Protein AF-A0A8B8V0E9-F1 (afdb_monomer_lite)

Secondary structure (DSSP, 8-state):
-B---TTSS----EEEEE-TT-SHHHHHHHHHHHHHHHHHHHHHHHS-GGGG-B-TTS-B------HHHHHHHHHHHHHHTT-TTT-EEEEE--GGGSEETTEE-TTTT-TT--GGGPBPHHHHHHHHHHHHHHS-EEEEE-S-TTTS-TTSGGG----------S--PPPPPPPPPP-

Structure (mmCIF, N/CA/C/O backbone):
data_AF-A0A8B8V0E9-F1
#
_entry.id   AF-A0A8B8V0E9-F1
#
loop_
_atom_site.group_PDB
_atom_site.id
_atom_site.type_symbol
_atom_site.label_atom_id
_atom_site.label_alt_id
_atom_site.label_comp_id
_atom_site.label_asym_id
_atom_site.label_entity_id
_atom_site.label_seq_id
_atom_site.pdbx_PDB_ins_code
_atom_site.Cartn_x
_atom_site.Cartn_y
_atom_site.Cartn_z
_atom_site.occupancy
_atom_site.B_iso_or_equiv
_atom_site.auth_seq_id
_atom_site.auth_comp_id
_atom_site.auth_asym_id
_atom_site.auth_atom_id
_atom_site.pdbx_PDB_model_num
ATOM 1 N N . MET A 1 1 ? -5.043 5.209 1.777 1.00 86.38 1 MET A N 1
ATOM 2 C CA . MET A 1 1 ? -4.542 4.817 0.447 1.00 86.38 1 MET A CA 1
ATOM 3 C C . MET A 1 1 ? -3.114 5.307 0.353 1.00 86.38 1 MET A C 1
ATOM 5 O O . MET A 1 1 ? -2.870 6.446 0.741 1.00 86.38 1 MET A O 1
ATOM 9 N N . VAL A 1 2 ? -2.203 4.440 -0.072 1.00 85.88 2 VAL A N 1
ATOM 10 C CA . VAL A 1 2 ? -0.791 4.763 -0.298 1.00 85.88 2 VAL A CA 1
ATOM 11 C C . VAL A 1 2 ? -0.540 4.646 -1.795 1.00 85.88 2 VAL A C 1
ATOM 13 O O . VAL A 1 2 ? -0.939 3.656 -2.408 1.00 85.88 2 VAL A O 1
ATOM 16 N N . VAL A 1 3 ? 0.073 5.671 -2.370 1.00 85.25 3 VAL A N 1
ATOM 17 C CA . VAL A 1 3 ? 0.431 5.745 -3.789 1.00 85.25 3 VAL A CA 1
ATOM 18 C C . VAL A 1 3 ? 1.928 6.007 -3.823 1.00 85.25 3 VAL A C 1
ATOM 20 O O . VAL A 1 3 ? 2.319 7.149 -3.605 1.00 85.25 3 VAL A O 1
ATOM 23 N N . PRO A 1 4 ? 2.780 4.981 -3.998 1.00 80.38 4 PRO A N 1
ATOM 24 C CA . PRO A 1 4 ? 4.224 5.166 -3.977 1.00 80.38 4 PRO A CA 1
ATOM 25 C C . PRO A 1 4 ? 4.652 6.277 -4.930 1.00 80.38 4 PRO A C 1
ATOM 27 O O . PRO A 1 4 ? 4.092 6.413 -6.022 1.00 80.38 4 PRO A O 1
ATOM 30 N N . ASN A 1 5 ? 5.651 7.056 -4.518 1.00 76.56 5 ASN A N 1
ATOM 31 C CA . ASN A 1 5 ? 6.146 8.173 -5.310 1.00 76.56 5 ASN A CA 1
ATOM 32 C C . ASN A 1 5 ? 6.412 7.752 -6.773 1.00 76.56 5 ASN A C 1
ATOM 34 O O . ASN A 1 5 ? 7.064 6.739 -7.055 1.00 76.56 5 ASN A O 1
ATOM 38 N N . ALA A 1 6 ? 5.908 8.545 -7.721 1.00 68.19 6 ALA A N 1
ATOM 39 C CA . ALA A 1 6 ? 6.118 8.317 -9.146 1.00 68.19 6 ALA A CA 1
ATOM 40 C C . ALA A 1 6 ? 7.611 8.342 -9.523 1.00 68.19 6 ALA A C 1
ATOM 42 O O . ALA A 1 6 ? 7.998 7.623 -10.440 1.00 68.19 6 ALA A O 1
ATOM 43 N N . GLY A 1 7 ? 8.436 9.100 -8.788 1.00 67.88 7 GLY A N 1
ATOM 44 C CA . GLY A 1 7 ? 9.896 9.128 -8.941 1.00 67.88 7 GLY A CA 1
ATOM 45 C C . GLY A 1 7 ? 10.662 8.025 -8.194 1.00 67.88 7 GLY A C 1
ATOM 46 O O . GLY A 1 7 ? 11.862 7.889 -8.415 1.00 67.88 7 GLY A O 1
ATOM 47 N N . GLY A 1 8 ? 9.998 7.250 -7.328 1.00 75.12 8 GLY A N 1
ATOM 48 C CA . GLY A 1 8 ? 10.604 6.133 -6.590 1.00 75.12 8 GLY A CA 1
ATOM 49 C C . GLY A 1 8 ? 10.748 4.865 -7.440 1.00 75.12 8 GLY A C 1
ATOM 50 O O . GLY A 1 8 ? 10.311 4.821 -8.586 1.00 75.12 8 GLY A O 1
ATOM 51 N N . SER A 1 9 ? 11.325 3.794 -6.892 1.00 79.75 9 SER A N 1
ATOM 52 C CA . SER A 1 9 ? 11.596 2.548 -7.641 1.00 79.75 9 SER A CA 1
ATOM 53 C C . SER A 1 9 ? 10.434 1.547 -7.671 1.00 79.75 9 SER A C 1
ATOM 55 O O . SER A 1 9 ? 10.392 0.671 -8.535 1.00 79.75 9 SER A O 1
ATOM 57 N N . LEU A 1 10 ? 9.466 1.655 -6.755 1.00 86.25 10 LEU A N 1
ATOM 58 C CA . LEU A 1 10 ? 8.368 0.694 -6.664 1.00 86.25 10 LEU A CA 1
ATOM 59 C C . LEU A 1 10 ? 7.419 0.806 -7.870 1.00 86.25 10 LEU A C 1
ATOM 61 O O . LEU A 1 10 ? 6.829 1.861 -8.121 1.00 86.25 10 LEU A O 1
ATOM 65 N N . ALA A 1 11 ? 7.252 -0.300 -8.603 1.00 86.38 11 ALA A N 1
ATOM 66 C CA . ALA A 1 11 ? 6.389 -0.366 -9.784 1.00 86.38 11 ALA A CA 1
ATOM 67 C C . ALA A 1 11 ? 4.889 -0.494 -9.473 1.00 86.38 11 ALA A C 1
ATOM 69 O O . ALA A 1 11 ? 4.066 -0.128 -10.309 1.00 86.38 11 ALA A O 1
ATOM 70 N N . ILE A 1 12 ? 4.517 -1.013 -8.296 1.00 88.94 12 ILE A N 1
ATOM 71 C CA . ILE A 1 12 ? 3.108 -1.097 -7.882 1.00 88.94 12 ILE A CA 1
ATOM 72 C C . ILE A 1 12 ? 2.550 0.320 -7.735 1.00 88.94 12 ILE A C 1
ATOM 74 O O . ILE A 1 12 ? 3.138 1.145 -7.039 1.00 88.94 12 ILE A O 1
ATOM 78 N N . GLN A 1 13 ? 1.410 0.585 -8.375 1.00 89.12 13 GLN A N 1
ATOM 79 C CA . GLN A 1 13 ? 0.843 1.926 -8.441 1.00 89.12 13 GLN A CA 1
ATOM 80 C C . GLN A 1 13 ? 0.115 2.313 -7.151 1.00 89.12 13 GLN A C 1
ATOM 82 O O . GLN A 1 13 ? 0.286 3.428 -6.668 1.00 89.12 13 GLN A O 1
ATOM 87 N N . GLU A 1 14 ? -0.708 1.423 -6.587 1.00 90.69 14 GLU A N 1
ATOM 88 C CA . GLU A 1 14 ? -1.591 1.793 -5.479 1.00 90.69 14 GLU A CA 1
ATOM 89 C C . GLU A 1 14 ? -1.803 0.673 -4.464 1.00 90.69 14 GLU A C 1
ATOM 91 O O . GLU A 1 14 ? -2.005 -0.497 -4.798 1.00 90.69 14 GLU A O 1
ATOM 96 N N . PHE A 1 15 ? -1.889 1.085 -3.201 1.00 93.25 15 PHE A N 1
ATOM 97 C CA . PHE A 1 15 ? -2.320 0.263 -2.081 1.00 93.25 15 PHE A CA 1
ATOM 98 C C . PHE A 1 15 ? -3.551 0.896 -1.427 1.00 93.25 15 PHE A C 1
ATOM 100 O O . PHE A 1 15 ? -3.536 2.031 -0.930 1.00 93.25 15 PHE A O 1
ATOM 107 N N . LYS A 1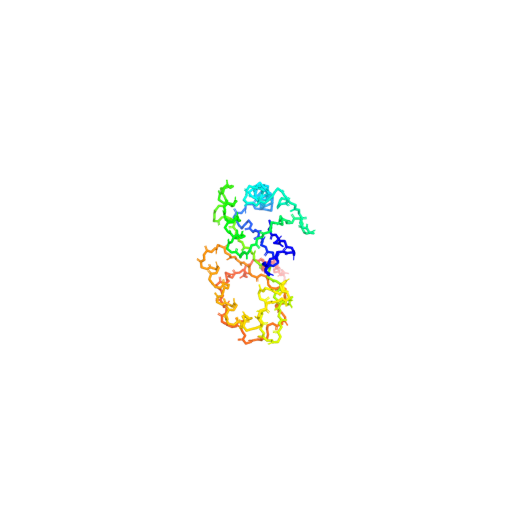 16 ? -4.655 0.153 -1.419 1.00 92.81 16 LYS A N 1
ATOM 108 C CA . LYS A 1 16 ? -5.970 0.605 -0.948 1.00 92.81 16 LYS A CA 1
ATOM 109 C C . LYS A 1 16 ? -6.371 -0.138 0.316 1.00 92.81 16 LYS A C 1
ATOM 111 O O . LYS A 1 16 ? -6.004 -1.290 0.512 1.00 92.81 16 LYS A O 1
ATOM 116 N N . ILE A 1 17 ? -7.167 0.516 1.154 1.00 94.12 17 ILE A N 1
ATOM 117 C CA . ILE A 1 17 ? -7.795 -0.109 2.322 1.00 94.12 17 ILE A CA 1
ATOM 118 C C . ILE A 1 17 ? -9.279 -0.334 2.044 1.00 94.12 17 ILE A C 1
ATOM 120 O O . ILE A 1 17 ? -9.926 0.477 1.384 1.00 94.12 17 ILE A O 1
ATOM 124 N N . ALA A 1 18 ? -9.815 -1.430 2.563 1.00 93.56 18 ALA A N 1
ATOM 125 C CA . ALA A 1 18 ? -11.208 -1.825 2.423 1.00 93.56 18 ALA A CA 1
ATOM 126 C C . ALA A 1 18 ? -11.787 -2.169 3.808 1.00 93.56 18 ALA A C 1
ATOM 128 O O . ALA A 1 18 ? -11.502 -3.248 4.338 1.00 93.56 18 ALA A O 1
ATOM 129 N N . PRO A 1 19 ? -12.582 -1.271 4.420 1.00 94.56 19 PRO A N 1
ATOM 130 C CA . PRO A 1 19 ? -13.213 -1.491 5.728 1.00 94.56 19 PRO A CA 1
ATOM 131 C C . PRO A 1 19 ? -14.386 -2.488 5.686 1.00 94.56 19 PRO A C 1
ATOM 133 O O . PRO A 1 19 ? -15.549 -2.127 5.840 1.00 94.56 19 PRO A O 1
ATOM 136 N N . VAL A 1 20 ? -14.089 -3.769 5.466 1.00 93.75 20 VAL A N 1
ATOM 137 C CA . VAL A 1 20 ? -15.096 -4.836 5.294 1.00 93.75 20 VAL A CA 1
ATOM 138 C C . VAL A 1 20 ? -15.885 -5.174 6.565 1.00 93.75 20 VAL A C 1
ATOM 140 O O . VAL A 1 20 ? -16.972 -5.731 6.477 1.00 93.75 20 VAL A O 1
ATOM 143 N N . GLY A 1 21 ? -15.353 -4.852 7.746 1.00 93.50 21 GLY A N 1
ATOM 144 C CA . GLY A 1 21 ? -15.978 -5.097 9.051 1.00 93.50 21 GLY A CA 1
ATOM 145 C C . GLY A 1 21 ? -16.745 -3.896 9.614 1.00 93.50 21 GLY A C 1
ATOM 146 O O . GLY A 1 21 ? -16.954 -3.817 10.830 1.00 93.50 21 GLY A O 1
ATOM 147 N N . ALA A 1 22 ? -17.085 -2.915 8.778 1.00 95.56 22 ALA A N 1
ATOM 148 C CA . ALA A 1 22 ? -17.859 -1.745 9.171 1.00 95.56 22 ALA A CA 1
ATOM 149 C C . ALA A 1 22 ? -19.372 -2.016 9.172 1.00 95.56 22 ALA A C 1
ATOM 151 O O . ALA A 1 22 ? -19.888 -2.750 8.332 1.00 95.56 22 ALA A O 1
ATOM 152 N N . GLN A 1 23 ? -20.102 -1.357 10.075 1.00 94.81 23 GLN A N 1
ATOM 153 C CA . GLN A 1 23 ? -21.565 -1.337 10.042 1.00 94.81 23 GLN A CA 1
ATOM 154 C C . GLN A 1 23 ? -22.038 -0.186 9.152 1.00 94.81 23 GLN A C 1
ATOM 156 O O . GLN A 1 23 ? -22.120 0.968 9.574 1.00 94.81 23 GLN A O 1
ATOM 161 N N . GLY A 1 24 ? -22.315 -0.511 7.891 1.00 94.19 24 GLY A N 1
ATOM 162 C CA . GLY A 1 24 ? -22.781 0.449 6.897 1.00 94.19 24 GLY A CA 1
ATOM 163 C C . GLY A 1 24 ? -21.693 1.388 6.371 1.00 94.19 24 GLY A C 1
ATOM 164 O O . GLY A 1 24 ? -20.545 1.403 6.821 1.00 94.19 24 GLY A O 1
ATOM 165 N N . PHE A 1 25 ? -22.077 2.192 5.380 1.00 95.44 25 PHE A N 1
ATOM 166 C CA . PHE A 1 25 ? -21.155 3.055 4.643 1.00 95.44 25 PHE A CA 1
ATOM 167 C C . PHE A 1 25 ? -20.506 4.131 5.523 1.00 95.44 25 PHE A C 1
ATOM 169 O O . PHE A 1 25 ? -19.301 4.346 5.439 1.00 95.44 25 PHE A O 1
ATOM 176 N N . ALA A 1 26 ? -21.273 4.761 6.417 1.00 97.81 26 ALA A N 1
ATOM 177 C CA . ALA A 1 26 ? -20.743 5.780 7.325 1.00 97.81 26 ALA A CA 1
ATOM 178 C C . ALA A 1 26 ? -19.646 5.220 8.249 1.00 97.81 26 ALA A C 1
ATOM 180 O O . ALA A 1 26 ? -18.611 5.857 8.439 1.00 97.81 26 ALA A O 1
ATOM 181 N N . GLY A 1 27 ? -19.833 3.999 8.766 1.00 97.88 27 GLY A N 1
ATOM 182 C CA . GLY A 1 27 ? -18.811 3.308 9.551 1.00 97.88 27 GLY A CA 1
ATOM 183 C C . GLY A 1 27 ? -17.554 3.018 8.730 1.00 97.88 27 GLY A C 1
ATOM 184 O O . GLY A 1 27 ? -16.445 3.230 9.214 1.00 97.88 27 GLY A O 1
ATOM 185 N N . ALA A 1 28 ? -17.719 2.596 7.473 1.00 96.62 28 ALA A N 1
ATOM 186 C CA . ALA A 1 28 ? -16.594 2.326 6.583 1.00 96.62 28 ALA A CA 1
ATOM 187 C C . ALA A 1 28 ? -15.799 3.604 6.284 1.00 96.62 28 ALA A C 1
ATOM 189 O O . ALA A 1 28 ? -14.573 3.597 6.370 1.00 96.62 28 ALA A O 1
ATOM 190 N N . MET A 1 29 ? -16.492 4.711 6.009 1.00 97.00 29 MET A N 1
ATOM 191 C CA . MET A 1 29 ? -15.868 6.015 5.779 1.00 97.00 29 MET A CA 1
ATOM 192 C C . MET A 1 29 ? -15.092 6.498 7.002 1.00 97.00 29 MET A C 1
ATOM 194 O O . MET A 1 29 ? -13.948 6.918 6.856 1.00 97.00 29 MET A O 1
ATOM 198 N N . ARG A 1 30 ? -15.668 6.369 8.204 1.00 97.94 30 ARG A N 1
ATOM 199 C CA . ARG A 1 30 ? -14.995 6.727 9.459 1.00 97.94 30 ARG A CA 1
ATOM 200 C C . ARG A 1 30 ? -13.713 5.920 9.672 1.00 97.94 30 ARG A C 1
ATOM 202 O O . ARG A 1 30 ? -12.656 6.504 9.900 1.00 97.94 30 ARG A O 1
ATOM 209 N N . MET A 1 31 ? -13.794 4.593 9.549 1.00 98.00 31 MET A N 1
ATOM 210 C CA . MET A 1 31 ? -12.620 3.719 9.664 1.00 98.00 31 MET A CA 1
ATOM 211 C C . MET A 1 31 ? -11.547 4.108 8.641 1.00 98.00 31 MET A C 1
ATOM 213 O O . MET A 1 31 ? -10.373 4.230 8.981 1.00 98.00 31 MET A O 1
ATOM 217 N N . GLY A 1 32 ? -11.957 4.352 7.393 1.00 96.50 32 GLY A N 1
ATOM 218 C CA . GLY A 1 32 ? -11.062 4.784 6.324 1.00 96.50 32 GLY A CA 1
ATOM 219 C C . GLY A 1 32 ? -10.368 6.115 6.621 1.00 96.50 32 GLY A C 1
ATOM 220 O O . GLY A 1 32 ? -9.157 6.216 6.430 1.00 96.50 32 GLY A O 1
ATOM 221 N N . SER A 1 33 ? -11.103 7.116 7.120 1.00 97.38 33 SER A N 1
ATOM 222 C CA . SER A 1 33 ? -10.545 8.432 7.449 1.00 97.38 33 SER A CA 1
ATOM 223 C C . SER A 1 33 ? -9.570 8.383 8.621 1.00 97.38 33 SER A C 1
ATOM 225 O O . SER A 1 33 ? -8.508 8.993 8.549 1.00 97.38 33 SER A O 1
ATOM 227 N N . GLU A 1 34 ? -9.892 7.635 9.677 1.00 97.88 34 GLU A N 1
ATOM 228 C CA . GLU A 1 34 ? -9.022 7.518 10.852 1.00 97.88 34 GLU A CA 1
ATOM 229 C C . GLU A 1 34 ? -7.690 6.850 10.479 1.00 97.88 34 GLU A C 1
ATOM 231 O O . GLU A 1 34 ? -6.625 7.394 10.777 1.00 97.88 34 GLU A O 1
ATOM 236 N N . ILE A 1 35 ? -7.740 5.754 9.711 1.00 97.56 35 ILE A N 1
ATOM 237 C CA . ILE A 1 35 ? -6.537 5.084 9.193 1.00 97.56 35 ILE A CA 1
ATOM 238 C C . ILE A 1 35 ? -5.741 6.018 8.281 1.00 97.56 35 ILE A C 1
ATOM 240 O O . ILE A 1 35 ? -4.518 6.062 8.362 1.00 97.56 35 ILE A O 1
ATOM 244 N N . TYR A 1 36 ? -6.408 6.770 7.403 1.00 96.25 36 TYR A N 1
ATOM 245 C CA . TYR A 1 36 ? -5.735 7.703 6.500 1.00 96.25 36 TYR A CA 1
ATOM 246 C C . TYR A 1 36 ? -4.984 8.809 7.254 1.00 96.25 36 TYR A C 1
ATOM 248 O O . TYR A 1 36 ? -3.833 9.101 6.930 1.00 96.25 36 TYR A O 1
ATOM 256 N N . HIS A 1 37 ? -5.598 9.407 8.277 1.00 95.38 37 HIS A N 1
ATOM 257 C CA . HIS A 1 37 ? -4.930 10.418 9.094 1.00 95.38 37 HIS A CA 1
ATOM 258 C C . HIS A 1 37 ? -3.734 9.842 9.851 1.00 95.38 37 HIS A C 1
ATOM 260 O O . HIS A 1 37 ? -2.684 10.482 9.883 1.00 95.38 37 HIS A O 1
ATOM 266 N N . TYR A 1 38 ? -3.863 8.625 10.383 1.00 95.44 38 TYR A N 1
ATOM 267 C CA . TYR A 1 38 ? -2.755 7.946 11.045 1.00 95.44 38 TYR A CA 1
ATOM 268 C C . TYR A 1 38 ? -1.612 7.632 10.072 1.00 95.44 38 TYR A C 1
ATOM 270 O O . TYR A 1 38 ? -0.459 7.946 10.353 1.00 95.44 38 TYR A O 1
ATOM 278 N N . LEU A 1 39 ? -1.926 7.109 8.882 1.00 94.50 39 LEU A N 1
ATOM 279 C CA . LEU A 1 39 ? -0.943 6.871 7.820 1.00 94.50 39 LEU A CA 1
ATOM 280 C C . LEU A 1 39 ? -0.165 8.134 7.460 1.00 94.50 39 LEU A C 1
ATOM 282 O O . LEU A 1 39 ? 1.034 8.066 7.216 1.00 94.50 39 LEU A O 1
ATOM 286 N N . LYS A 1 40 ? -0.829 9.294 7.429 1.00 92.19 40 LYS A N 1
ATOM 287 C CA . LYS A 1 40 ? -0.179 10.564 7.089 1.00 92.19 40 LYS A CA 1
ATOM 288 C C . LYS A 1 40 ? 0.849 10.984 8.139 1.00 92.19 40 LYS A C 1
ATOM 290 O O . LYS A 1 40 ? 1.844 11.609 7.784 1.00 92.19 40 LYS A O 1
ATOM 295 N N . VAL A 1 41 ? 0.595 10.676 9.411 1.00 92.38 41 VAL A N 1
ATOM 296 C CA . VAL A 1 41 ? 1.553 10.893 10.505 1.00 92.38 41 VAL A CA 1
ATOM 297 C C . VAL A 1 41 ? 2.701 9.897 10.379 1.00 92.38 41 VAL A C 1
ATOM 299 O O . VAL A 1 41 ? 3.847 10.316 10.262 1.00 92.38 41 VAL A O 1
ATOM 302 N N . LEU A 1 42 ? 2.382 8.607 10.267 1.00 91.62 42 LEU A N 1
ATOM 303 C CA . LEU A 1 42 ? 3.362 7.525 10.173 1.00 91.62 42 LEU A CA 1
ATOM 304 C C . LEU A 1 42 ? 4.329 7.710 8.991 1.00 91.62 42 LEU A C 1
ATOM 306 O O . LEU A 1 42 ? 5.536 7.554 9.145 1.00 91.62 42 LEU A O 1
ATOM 310 N N . ALA A 1 43 ? 3.821 8.116 7.823 1.00 90.88 43 ALA A N 1
ATOM 311 C CA . ALA A 1 43 ? 4.643 8.390 6.647 1.00 90.88 43 ALA A CA 1
ATOM 312 C C . ALA A 1 43 ? 5.663 9.512 6.899 1.00 90.88 43 ALA A C 1
ATOM 314 O O . ALA A 1 43 ? 6.802 9.407 6.463 1.00 90.88 43 ALA A O 1
ATOM 315 N N . LYS A 1 44 ? 5.283 10.567 7.630 1.00 89.75 44 LYS A N 1
ATOM 316 C CA . LYS A 1 44 ? 6.195 11.669 7.980 1.00 89.75 44 LYS A CA 1
ATOM 317 C C . LYS A 1 44 ? 7.227 11.290 9.041 1.00 89.75 44 LYS A C 1
ATOM 319 O O . LYS A 1 44 ? 8.253 11.949 9.124 1.00 89.75 44 LYS A O 1
ATOM 324 N N . GLU A 1 45 ? 6.925 10.300 9.877 1.00 89.75 45 GLU A N 1
ATOM 325 C CA . GLU A 1 45 ? 7.834 9.809 10.918 1.00 89.75 45 GLU A CA 1
ATOM 326 C C . GLU A 1 45 ? 8.856 8.812 10.363 1.00 89.75 45 GLU A C 1
ATOM 328 O O . GLU A 1 45 ? 10.017 8.837 10.759 1.00 89.75 45 GLU A O 1
ATOM 333 N N . GLN A 1 46 ? 8.421 7.927 9.462 1.00 86.62 46 GLN A N 1
ATOM 334 C CA . GLN A 1 46 ? 9.255 6.862 8.897 1.00 86.62 46 GLN A CA 1
ATOM 335 C C . GLN A 1 46 ? 10.083 7.313 7.687 1.00 86.62 46 GLN A C 1
ATOM 337 O O . GLN A 1 46 ? 11.118 6.718 7.399 1.00 86.62 46 GLN A O 1
ATOM 342 N N . TYR A 1 47 ? 9.626 8.348 6.983 1.00 85.81 47 TYR A N 1
ATOM 343 C CA . TYR A 1 47 ? 10.274 8.903 5.796 1.00 85.81 47 TYR A CA 1
ATOM 344 C C . TYR A 1 47 ? 10.544 10.399 6.024 1.00 85.81 47 TYR A C 1
ATOM 346 O O . TYR A 1 47 ? 10.637 10.875 7.152 1.00 85.81 47 TYR A O 1
ATOM 354 N N . GLU A 1 48 ? 10.704 11.171 4.956 1.00 82.88 48 GLU A N 1
ATOM 355 C CA . GLU A 1 48 ? 10.870 12.622 5.035 1.00 82.88 48 GLU A CA 1
ATOM 356 C C . GLU A 1 48 ? 9.540 13.365 5.260 1.00 82.88 48 GLU A C 1
ATOM 358 O O . GLU A 1 48 ? 8.454 12.857 4.987 1.00 82.88 48 GLU A O 1
ATOM 363 N N . ALA A 1 49 ? 9.594 14.620 5.719 1.00 76.81 49 ALA A N 1
ATOM 364 C CA . ALA A 1 49 ? 8.390 15.412 6.000 1.00 76.81 49 ALA A CA 1
ATOM 365 C C . ALA A 1 49 ? 7.467 15.594 4.770 1.00 76.81 49 ALA A C 1
ATOM 367 O O . ALA A 1 49 ? 6.242 15.692 4.917 1.00 76.81 49 ALA A O 1
ATOM 368 N N . SER A 1 50 ? 8.048 15.610 3.566 1.00 78.44 50 SER A N 1
ATOM 369 C CA . SER A 1 50 ? 7.363 15.618 2.263 1.00 78.44 50 SER A CA 1
ATOM 370 C C . SER A 1 50 ? 6.588 14.334 1.977 1.00 78.44 50 SER A C 1
ATOM 372 O O . SER A 1 50 ? 5.660 14.373 1.173 1.00 78.44 50 SER A O 1
ATOM 374 N N . ALA A 1 51 ? 6.867 13.225 2.664 1.00 81.69 51 ALA A N 1
ATOM 375 C CA . ALA A 1 51 ? 6.149 11.963 2.487 1.00 81.69 51 ALA A CA 1
ATOM 376 C C . ALA A 1 51 ? 4.660 12.061 2.855 1.00 81.69 51 ALA A C 1
ATOM 378 O O . ALA A 1 51 ? 3.861 11.242 2.417 1.00 81.69 51 ALA A O 1
ATOM 379 N N . GLY A 1 52 ? 4.259 13.082 3.623 1.00 77.38 52 GLY A N 1
ATOM 380 C CA . GLY A 1 52 ? 2.852 13.390 3.888 1.00 77.38 52 GLY A CA 1
ATOM 381 C C . GLY A 1 52 ? 2.133 14.145 2.761 1.00 77.38 52 GLY A C 1
ATOM 382 O O . GLY A 1 52 ? 0.968 14.513 2.946 1.00 77.38 52 GLY A O 1
ATOM 383 N N . ASN A 1 53 ? 2.802 14.435 1.644 1.00 84.69 53 ASN A N 1
ATOM 384 C CA . ASN A 1 53 ? 2.174 15.014 0.460 1.00 84.69 53 ASN A CA 1
ATOM 385 C C . ASN A 1 53 ? 1.219 14.004 -0.188 1.00 84.69 53 ASN A C 1
ATOM 387 O O . ASN A 1 53 ? 1.318 12.793 0.023 1.00 84.69 53 ASN A O 1
ATOM 391 N N . VAL A 1 54 ? 0.259 14.527 -0.947 1.00 86.56 54 VAL A N 1
ATOM 392 C CA . VAL A 1 54 ? -0.783 13.721 -1.585 1.00 86.56 54 VAL A CA 1
ATOM 393 C C . VAL A 1 54 ? -0.568 13.672 -3.092 1.00 86.56 54 VAL A C 1
ATOM 395 O O . VAL A 1 54 ? -0.223 14.689 -3.692 1.00 86.56 54 VAL A O 1
ATOM 398 N N . GLY A 1 55 ? -0.763 12.496 -3.685 1.00 81.12 55 GLY A N 1
ATOM 399 C CA . GLY A 1 55 ? -0.834 12.328 -5.137 1.00 81.12 55 GLY A CA 1
ATOM 400 C C . GLY A 1 55 ? -2.202 12.724 -5.701 1.00 81.12 55 GLY A C 1
ATOM 401 O O . GLY A 1 55 ? -3.091 13.155 -4.963 1.00 81.12 55 GLY A O 1
ATOM 402 N N . ASP A 1 56 ? -2.389 12.510 -7.002 1.00 79.06 56 ASP A N 1
ATOM 403 C CA . ASP A 1 56 ? -3.570 12.967 -7.753 1.00 79.06 56 ASP A CA 1
ATOM 404 C C . ASP A 1 56 ? -4.903 12.412 -7.215 1.00 79.06 56 ASP A C 1
ATOM 406 O O . ASP A 1 56 ? -5.913 13.114 -7.201 1.00 79.06 56 ASP A O 1
ATOM 410 N N . GLU A 1 57 ? -4.908 11.176 -6.702 1.00 82.69 57 GLU A N 1
ATOM 411 C CA . GLU A 1 57 ? -6.091 10.543 -6.091 1.00 82.69 57 GLU A CA 1
ATOM 412 C C . GLU A 1 57 ? -6.204 10.785 -4.570 1.00 82.69 57 GLU A C 1
ATOM 414 O O . GLU A 1 57 ? -6.988 10.137 -3.875 1.00 82.69 57 GLU A O 1
ATOM 419 N N . GLY A 1 58 ? -5.401 11.693 -4.008 1.00 85.75 58 GLY A N 1
ATOM 420 C CA . GLY A 1 58 ? -5.416 12.012 -2.578 1.00 85.75 58 GLY A CA 1
ATOM 421 C C . GLY A 1 58 ? -4.758 10.955 -1.682 1.00 85.75 58 GLY A C 1
ATOM 422 O O . GLY A 1 58 ? -4.874 11.032 -0.461 1.00 85.75 58 GLY A O 1
ATOM 423 N N . GLY A 1 59 ? -4.080 9.958 -2.257 1.00 88.31 59 GLY A N 1
ATOM 424 C CA . GLY A 1 59 ? -3.264 8.996 -1.513 1.00 88.31 59 GLY A CA 1
ATOM 425 C C . GLY A 1 59 ? -1.952 9.611 -1.024 1.00 88.31 59 GLY A C 1
ATOM 426 O O . GLY A 1 59 ? -1.415 10.511 -1.663 1.00 88.31 59 GLY A O 1
ATOM 427 N N . ILE A 1 60 ? -1.432 9.120 0.103 1.00 91.19 60 ILE A N 1
ATOM 428 C CA . ILE A 1 60 ? -0.142 9.568 0.653 1.00 91.19 60 ILE A CA 1
ATOM 429 C C . ILE A 1 60 ? 0.978 8.973 -0.205 1.00 91.19 60 ILE A C 1
ATOM 431 O O . ILE A 1 60 ? 0.897 7.788 -0.547 1.00 91.19 60 ILE A O 1
ATOM 435 N N . ALA A 1 61 ? 1.989 9.780 -0.542 1.00 88.44 61 ALA A N 1
ATOM 436 C CA . ALA A 1 61 ? 3.020 9.423 -1.519 1.00 88.44 61 ALA A CA 1
ATOM 437 C C . ALA A 1 61 ? 4.453 9.398 -0.953 1.00 88.44 61 ALA A C 1
ATOM 439 O O . ALA A 1 61 ? 5.294 10.204 -1.355 1.00 88.44 61 ALA A O 1
ATOM 440 N N . PRO A 1 62 ? 4.754 8.475 -0.022 1.00 86.88 62 PRO A N 1
ATOM 441 C CA . PRO A 1 62 ? 6.111 8.270 0.470 1.00 86.88 62 PRO A CA 1
ATOM 442 C C . PRO A 1 62 ? 7.018 7.672 -0.620 1.00 86.88 62 PRO A C 1
ATOM 444 O O . PRO A 1 62 ? 6.555 6.966 -1.527 1.00 86.88 62 PRO A O 1
ATOM 447 N N . ASP A 1 63 ? 8.323 7.919 -0.505 1.00 85.75 63 ASP A N 1
ATOM 448 C CA . ASP A 1 63 ? 9.333 7.254 -1.330 1.00 85.75 63 ASP A CA 1
ATOM 449 C C . ASP A 1 63 ? 9.608 5.845 -0.789 1.00 85.75 63 ASP A C 1
ATOM 451 O O . ASP A 1 63 ? 10.478 5.620 0.051 1.00 85.75 63 ASP A O 1
ATOM 455 N N . ILE A 1 64 ? 8.766 4.902 -1.209 1.00 85.56 64 ILE A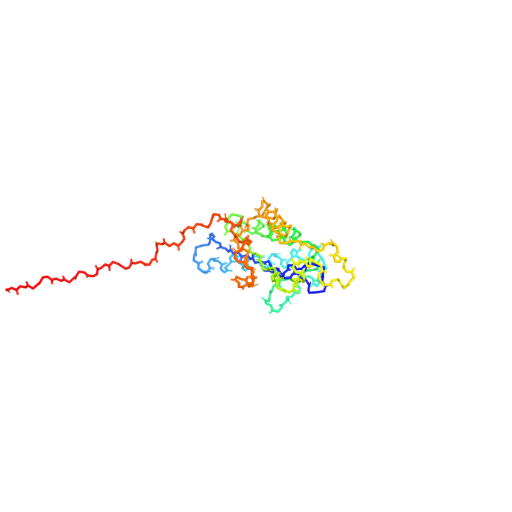 N 1
ATOM 456 C CA . ILE A 1 64 ? 8.821 3.507 -0.779 1.00 85.56 64 ILE A CA 1
ATOM 457 C C . ILE A 1 64 ? 9.583 2.665 -1.806 1.00 85.56 64 ILE A C 1
ATOM 459 O O . ILE A 1 64 ? 9.279 2.700 -3.000 1.00 85.56 64 ILE A O 1
ATOM 463 N N . GLY A 1 65 ? 10.519 1.844 -1.317 1.00 82.94 65 GLY A N 1
ATOM 464 C CA . GLY A 1 65 ? 11.331 0.947 -2.140 1.00 82.94 65 GLY A CA 1
ATOM 465 C C . GLY A 1 65 ? 10.723 -0.438 -2.388 1.00 82.94 65 GLY A C 1
ATOM 466 O O . GLY A 1 65 ? 11.098 -1.090 -3.363 1.00 82.94 65 GLY A O 1
ATOM 467 N N . SER A 1 66 ? 9.794 -0.911 -1.548 1.00 89.38 66 SER A N 1
ATOM 468 C CA . SER A 1 66 ? 9.220 -2.257 -1.673 1.00 89.38 66 SER A CA 1
ATOM 469 C C . SER A 1 66 ? 7.727 -2.342 -1.335 1.00 89.38 66 SER A C 1
ATOM 471 O O . SER A 1 66 ? 7.162 -1.498 -0.646 1.00 89.38 66 SER A O 1
ATOM 473 N N . ALA A 1 67 ? 7.056 -3.388 -1.830 1.00 91.56 67 ALA A N 1
ATOM 474 C CA . ALA A 1 67 ? 5.655 -3.625 -1.485 1.00 91.56 67 ALA A CA 1
ATOM 475 C C . ALA A 1 67 ? 5.473 -3.963 -0.000 1.00 91.56 67 ALA A C 1
ATOM 477 O O . ALA A 1 67 ? 4.475 -3.546 0.582 1.00 91.56 67 ALA A O 1
ATOM 478 N N . ASP A 1 68 ? 6.416 -4.701 0.596 1.00 93.00 68 ASP A N 1
ATOM 479 C CA . ASP A 1 68 ? 6.393 -5.043 2.018 1.00 93.00 68 ASP A CA 1
ATOM 480 C C . ASP A 1 68 ? 6.405 -3.763 2.875 1.00 93.00 68 ASP A C 1
ATOM 482 O O . ASP A 1 68 ? 5.536 -3.625 3.725 1.00 93.00 68 ASP A O 1
ATOM 486 N N . ASP A 1 69 ? 7.238 -2.760 2.563 1.00 91.94 69 ASP A N 1
ATOM 487 C CA . ASP A 1 69 ? 7.254 -1.474 3.290 1.00 91.94 69 ASP A CA 1
ATOM 488 C C . ASP A 1 69 ? 5.880 -0.771 3.279 1.00 91.94 69 ASP A C 1
ATOM 490 O O . ASP A 1 69 ? 5.384 -0.303 4.307 1.00 91.94 69 ASP A O 1
ATOM 494 N N . ALA A 1 70 ? 5.225 -0.714 2.112 1.00 92.50 70 ALA A N 1
ATOM 495 C CA . ALA A 1 70 ? 3.898 -0.111 1.985 1.00 92.50 70 ALA A CA 1
ATOM 496 C C . ALA A 1 70 ? 2.836 -0.904 2.758 1.00 92.50 70 ALA A C 1
ATOM 498 O O . ALA A 1 70 ? 1.959 -0.325 3.405 1.00 92.50 70 ALA A O 1
ATOM 499 N N . LEU A 1 71 ? 2.899 -2.234 2.688 1.00 94.56 71 LEU A N 1
ATOM 500 C CA . LEU A 1 71 ? 1.952 -3.123 3.351 1.00 94.56 71 LEU A CA 1
ATOM 501 C C . LEU A 1 71 ? 2.144 -3.130 4.872 1.00 94.56 71 LEU A C 1
ATOM 503 O O . LEU A 1 71 ? 1.144 -3.108 5.589 1.00 94.56 71 LEU A O 1
ATOM 507 N N . ASP A 1 72 ? 3.382 -3.075 5.358 1.00 94.44 72 ASP A N 1
ATOM 508 C CA . ASP A 1 72 ? 3.737 -2.970 6.776 1.00 94.44 72 ASP A CA 1
ATOM 509 C C . ASP A 1 72 ? 3.278 -1.634 7.361 1.00 94.44 72 ASP A C 1
ATOM 511 O O . ASP A 1 72 ? 2.661 -1.601 8.430 1.00 94.44 72 ASP A O 1
ATOM 515 N N . MET A 1 73 ? 3.485 -0.529 6.637 1.00 94.06 73 MET A N 1
ATOM 516 C CA . MET A 1 73 ? 2.977 0.787 7.028 1.00 94.06 73 MET A CA 1
ATOM 517 C C . MET A 1 73 ? 1.444 0.778 7.150 1.00 94.06 73 MET A C 1
ATOM 519 O O . MET A 1 73 ? 0.883 1.257 8.140 1.00 94.06 73 MET A O 1
ATOM 523 N N . ILE A 1 74 ? 0.746 0.194 6.169 1.00 95.31 74 ILE A N 1
ATOM 524 C CA . ILE A 1 74 ? -0.719 0.073 6.192 1.00 95.31 74 ILE A CA 1
ATOM 525 C C . ILE A 1 74 ? -1.189 -0.830 7.331 1.00 95.31 74 ILE A C 1
ATOM 527 O O . ILE A 1 74 ? -2.133 -0.466 8.035 1.00 95.31 74 ILE A O 1
ATOM 531 N N . ALA A 1 75 ? -0.545 -1.975 7.543 1.00 95.00 75 ALA A N 1
ATOM 532 C CA . ALA A 1 75 ? -0.867 -2.884 8.637 1.00 95.00 75 ALA A CA 1
ATOM 533 C C . ALA A 1 75 ? -0.671 -2.208 10.002 1.00 95.00 75 ALA A C 1
ATOM 535 O O . ALA A 1 75 ? -1.547 -2.304 10.863 1.00 95.00 75 ALA A O 1
ATOM 536 N N . THR A 1 76 ? 0.417 -1.451 10.164 1.00 95.12 76 THR A N 1
ATOM 537 C CA . THR A 1 76 ? 0.709 -0.667 11.372 1.00 95.12 76 THR A CA 1
ATOM 538 C C . THR A 1 76 ? -0.393 0.350 11.646 1.00 95.12 76 THR A C 1
ATOM 540 O O . THR A 1 76 ? -0.915 0.401 12.757 1.00 95.12 76 THR A O 1
ATOM 543 N N . ALA A 1 77 ? -0.821 1.108 10.633 1.00 95.81 77 ALA A N 1
ATOM 544 C CA . ALA A 1 77 ? -1.901 2.079 10.793 1.00 95.81 77 ALA A CA 1
ATOM 545 C C . ALA A 1 77 ? -3.259 1.423 11.104 1.00 95.81 77 ALA A C 1
ATOM 547 O O . ALA A 1 77 ? -4.005 1.915 11.948 1.00 95.81 77 ALA A O 1
ATOM 548 N N . ILE A 1 78 ? -3.582 0.293 10.463 1.00 96.12 78 ILE A N 1
ATOM 549 C CA . ILE A 1 78 ? -4.802 -0.476 10.763 1.00 96.12 78 ILE A CA 1
ATOM 550 C C . ILE A 1 78 ? -4.801 -0.947 12.222 1.00 96.12 78 ILE A C 1
ATOM 552 O O . ILE A 1 78 ? -5.829 -0.837 12.898 1.00 96.12 78 ILE A O 1
ATOM 556 N N . ASN A 1 79 ? -3.665 -1.464 12.698 1.00 95.81 79 ASN A N 1
ATOM 557 C CA . ASN A 1 79 ? -3.505 -1.938 14.069 1.00 95.81 79 ASN A CA 1
ATOM 558 C C . ASN A 1 79 ? -3.624 -0.780 15.071 1.00 95.81 79 ASN A C 1
ATOM 560 O O . ASN A 1 79 ? -4.433 -0.843 15.993 1.00 95.81 79 ASN A O 1
ATOM 564 N N . ALA A 1 80 ? -2.923 0.330 14.830 1.00 95.94 80 ALA A N 1
ATOM 565 C CA . ALA A 1 80 ? -2.972 1.510 15.690 1.00 95.94 80 ALA A CA 1
ATOM 566 C C . ALA A 1 80 ? -4.385 2.103 15.840 1.00 95.94 80 ALA A C 1
ATOM 568 O O . ALA A 1 80 ? -4.733 2.614 16.903 1.00 95.94 80 ALA A O 1
ATOM 569 N N . CYS A 1 81 ? -5.226 2.004 14.805 1.00 96.75 81 CYS A N 1
ATOM 570 C CA . CYS A 1 81 ? -6.627 2.425 14.868 1.00 96.75 81 CYS A CA 1
ATOM 571 C C . CYS A 1 81 ? -7.578 1.372 15.478 1.00 96.75 81 CYS A C 1
ATOM 573 O O . CYS A 1 81 ? -8.780 1.617 15.559 1.00 96.75 81 CYS A O 1
ATOM 575 N N . GLY A 1 82 ? -7.087 0.197 15.886 1.00 97.06 82 GLY A N 1
ATOM 576 C CA . GLY A 1 82 ? -7.907 -0.868 16.474 1.00 97.06 82 GLY A CA 1
ATOM 577 C C . GLY A 1 82 ? -8.836 -1.564 15.471 1.00 97.06 82 GLY A C 1
ATOM 578 O O . GLY A 1 82 ? -9.903 -2.062 15.842 1.00 97.06 82 GLY A O 1
ATOM 579 N N . TYR A 1 83 ? -8.465 -1.587 14.187 1.00 97.00 83 TYR A N 1
ATOM 580 C CA . TYR A 1 83 ? -9.292 -2.121 13.097 1.00 97.00 83 TYR A CA 1
ATOM 581 C C . TYR A 1 83 ? -8.773 -3.427 12.490 1.00 97.00 83 TYR A C 1
ATOM 583 O O . TYR A 1 83 ? -9.195 -3.823 11.396 1.00 97.00 83 TYR A O 1
ATOM 591 N N . GLU A 1 84 ? -7.894 -4.126 13.206 1.00 94.19 84 GLU A N 1
ATOM 592 C CA . GLU A 1 84 ? -7.374 -5.428 12.801 1.00 94.19 84 GLU A CA 1
ATOM 593 C C . GLU A 1 84 ? -8.508 -6.431 12.517 1.00 94.19 84 GLU A C 1
ATOM 595 O O . GLU A 1 84 ? -9.559 -6.441 13.161 1.00 94.19 84 GLU A O 1
ATOM 600 N N . GLY A 1 85 ? -8.348 -7.223 11.454 1.00 93.31 85 GLY A N 1
ATOM 601 C CA . GLY A 1 85 ? -9.360 -8.175 10.979 1.00 93.31 85 GLY A CA 1
ATOM 602 C C . GLY A 1 85 ? -10.591 -7.546 10.306 1.00 93.31 85 GLY A C 1
ATOM 603 O O . GLY A 1 85 ? -11.234 -8.209 9.489 1.00 93.31 85 GLY A O 1
ATOM 604 N N . ARG A 1 86 ? -10.887 -6.268 10.572 1.00 95.44 86 ARG A N 1
ATOM 605 C CA . ARG A 1 86 ? -12.045 -5.520 10.047 1.00 95.44 86 ARG A CA 1
ATOM 606 C C . ARG A 1 86 ? -11.717 -4.682 8.816 1.00 95.44 86 ARG A C 1
ATOM 608 O O . ARG A 1 86 ? -12.627 -4.227 8.126 1.00 95.44 86 ARG A O 1
ATOM 615 N N . VAL A 1 87 ? -10.436 -4.488 8.530 1.00 94.38 87 VAL A N 1
ATOM 616 C CA . VAL A 1 87 ? -9.943 -3.816 7.328 1.00 94.38 87 VAL A CA 1
ATOM 617 C C . VAL A 1 87 ? -9.053 -4.778 6.563 1.00 94.38 87 VAL A C 1
ATOM 619 O O . VAL A 1 87 ? -8.281 -5.543 7.139 1.00 94.38 87 VAL A O 1
ATOM 622 N N . LYS A 1 88 ? -9.200 -4.761 5.246 1.00 92.38 88 LYS A N 1
ATOM 623 C CA . LYS A 1 88 ? -8.407 -5.552 4.312 1.00 92.38 88 LYS A CA 1
ATOM 624 C C . LYS A 1 88 ? -7.673 -4.626 3.360 1.00 92.38 88 LYS A C 1
ATOM 626 O O . LYS A 1 88 ? -8.030 -3.453 3.246 1.00 92.38 88 LYS A O 1
ATOM 631 N N . ILE A 1 89 ? -6.673 -5.154 2.669 1.00 92.44 89 ILE A N 1
ATOM 632 C CA . ILE A 1 89 ? -5.842 -4.365 1.759 1.00 92.44 89 ILE A CA 1
ATOM 633 C C . ILE A 1 89 ? -6.090 -4.820 0.315 1.00 92.44 89 ILE A C 1
ATOM 635 O O . ILE A 1 89 ? -6.304 -6.003 0.036 1.00 92.44 89 ILE A O 1
ATOM 639 N N . GLY A 1 90 ? -6.119 -3.865 -0.606 1.00 91.50 90 GLY A N 1
ATOM 640 C CA . GLY A 1 90 ? -6.149 -4.097 -2.043 1.00 91.50 90 GLY A CA 1
ATOM 641 C C . GLY A 1 90 ? -4.899 -3.530 -2.705 1.00 91.50 90 GLY A C 1
ATOM 642 O O . GLY A 1 90 ? -4.372 -2.519 -2.248 1.00 91.50 90 GLY A O 1
ATOM 643 N N . ILE A 1 91 ? -4.448 -4.169 -3.780 1.00 90.69 91 ILE A N 1
ATOM 644 C CA . ILE A 1 91 ? -3.311 -3.721 -4.590 1.00 90.69 91 ILE A CA 1
ATOM 645 C C . ILE A 1 91 ? -3.810 -3.428 -6.005 1.00 90.69 91 ILE A C 1
ATOM 647 O O . ILE A 1 91 ? -4.467 -4.285 -6.608 1.00 90.69 91 ILE A O 1
ATOM 651 N N . ASP A 1 92 ? -3.485 -2.242 -6.522 1.00 90.00 92 ASP A N 1
ATOM 652 C CA . ASP A 1 92 ? -3.521 -1.943 -7.953 1.00 90.00 92 ASP A CA 1
ATOM 653 C C . ASP A 1 92 ? -2.095 -1.825 -8.475 1.00 90.00 92 ASP A C 1
ATOM 655 O O . ASP A 1 92 ? -1.361 -0.893 -8.152 1.00 90.00 92 ASP A O 1
ATOM 659 N N . SER A 1 93 ? -1.669 -2.829 -9.235 1.00 85.31 93 SER A N 1
ATOM 660 C CA . SER A 1 93 ? -0.311 -2.841 -9.763 1.00 85.31 93 SER A CA 1
ATOM 661 C C . SER A 1 93 ? -0.204 -2.238 -11.155 1.00 85.31 93 SER A C 1
ATOM 663 O O . SER A 1 93 ? 0.917 -2.094 -11.612 1.00 85.31 93 SER A O 1
ATOM 665 N N . ALA A 1 94 ? -1.312 -1.959 -11.850 1.00 85.44 94 ALA A N 1
ATOM 666 C CA . ALA A 1 94 ? -1.288 -1.454 -13.226 1.00 85.44 94 ALA A CA 1
ATOM 667 C C . ALA A 1 94 ? -0.295 -2.183 -14.160 1.00 85.44 94 ALA A C 1
ATOM 669 O O . ALA A 1 94 ? 0.458 -1.557 -14.898 1.00 85.44 94 ALA A O 1
ATOM 670 N N . LEU A 1 95 ? -0.315 -3.526 -14.148 1.00 84.88 95 LEU A N 1
ATOM 671 C CA . LEU A 1 95 ? 0.664 -4.385 -14.842 1.00 84.88 95 LEU A CA 1
ATOM 672 C C . LEU A 1 95 ? 0.923 -4.017 -16.308 1.00 84.88 95 LEU A C 1
ATOM 674 O O . LEU A 1 95 ? 2.019 -4.235 -16.810 1.00 84.88 95 LEU A O 1
ATOM 678 N N . ALA A 1 96 ? -0.087 -3.482 -16.999 1.00 84.06 96 ALA A N 1
ATOM 679 C CA . ALA A 1 96 ? 0.028 -3.055 -18.388 1.00 84.06 96 ALA A CA 1
ATOM 680 C C . ALA A 1 96 ? 1.094 -1.964 -18.600 1.00 84.06 96 ALA A C 1
ATOM 682 O O . ALA A 1 96 ? 1.666 -1.895 -19.680 1.00 84.06 96 ALA A O 1
ATOM 683 N N . VAL A 1 97 ? 1.375 -1.142 -17.584 1.00 84.50 97 VAL A N 1
ATOM 684 C CA . VAL A 1 97 ? 2.366 -0.054 -17.644 1.00 84.50 97 VAL A CA 1
ATOM 685 C C . VAL A 1 97 ? 3.792 -0.591 -17.760 1.00 84.50 97 VAL A C 1
ATOM 687 O O . VAL A 1 97 ? 4.634 0.046 -18.382 1.00 84.50 97 VAL A O 1
ATOM 690 N N . PHE A 1 98 ? 4.058 -1.772 -17.202 1.00 86.75 98 PHE A N 1
ATOM 691 C CA . PHE A 1 98 ? 5.393 -2.367 -17.176 1.00 86.75 98 PHE A CA 1
ATOM 692 C C . PHE A 1 98 ? 5.466 -3.753 -17.816 1.00 86.75 98 PHE A C 1
ATOM 694 O O . PHE A 1 98 ? 6.411 -4.511 -17.594 1.00 86.75 98 PHE A O 1
ATOM 701 N N . PHE A 1 99 ? 4.469 -4.102 -18.623 1.00 88.69 99 PHE A N 1
ATOM 702 C CA . PHE A 1 99 ? 4.527 -5.281 -19.469 1.00 88.69 99 PHE A CA 1
ATOM 703 C C . PHE A 1 99 ? 5.343 -4.967 -20.725 1.00 88.69 99 PHE A C 1
ATOM 705 O O . PHE A 1 99 ? 4.990 -4.067 -21.486 1.00 88.69 99 PHE A O 1
ATOM 712 N N . ASN A 1 100 ? 6.412 -5.725 -20.956 1.00 85.31 100 ASN A N 1
ATOM 713 C CA . ASN A 1 100 ? 7.262 -5.575 -22.128 1.00 85.31 100 ASN A CA 1
ATOM 714 C C . ASN A 1 100 ? 7.751 -6.944 -22.619 1.00 85.31 100 ASN A C 1
ATOM 716 O O . ASN A 1 100 ? 8.252 -7.751 -21.838 1.00 85.31 100 ASN A O 1
ATOM 720 N N . ASP A 1 101 ? 7.567 -7.205 -23.913 1.00 86.56 101 ASP A N 1
ATOM 721 C CA . ASP A 1 101 ? 8.016 -8.419 -24.609 1.00 86.56 101 ASP A CA 1
ATOM 722 C C . ASP A 1 101 ? 7.719 -9.743 -23.864 1.00 86.56 101 ASP A C 1
ATOM 724 O O . ASP A 1 101 ? 8.583 -10.587 -23.624 1.00 86.56 101 ASP A O 1
ATOM 728 N N . GLY A 1 102 ? 6.473 -9.916 -23.406 1.00 87.69 102 GLY A N 1
ATOM 729 C CA . GLY A 1 102 ? 6.040 -11.141 -22.718 1.00 87.69 102 GLY A CA 1
ATOM 730 C C . GLY A 1 102 ? 6.503 -11.273 -21.260 1.00 87.69 102 GLY A C 1
ATOM 731 O O . GLY A 1 102 ? 6.167 -12.262 -20.600 1.00 87.69 102 GLY A O 1
ATOM 732 N N . LYS A 1 103 ? 7.231 -10.285 -20.734 1.00 91.50 103 LYS A N 1
ATOM 733 C CA . LYS A 1 103 ? 7.708 -10.214 -19.349 1.00 91.50 103 LYS A CA 1
ATOM 734 C C . LYS A 1 103 ? 7.266 -8.908 -18.681 1.00 91.50 103 LYS A C 1
ATOM 736 O O . LYS A 1 103 ? 6.609 -8.066 -19.286 1.00 91.50 103 LYS A O 1
ATOM 741 N N . TYR A 1 104 ? 7.594 -8.774 -17.402 1.00 90.06 104 TYR A N 1
ATOM 742 C CA . TYR A 1 104 ? 7.227 -7.640 -16.566 1.00 90.06 104 TYR A CA 1
ATOM 743 C C . TYR A 1 104 ? 8.474 -6.978 -15.990 1.00 90.06 104 TYR A C 1
ATOM 745 O O . TYR A 1 104 ? 9.236 -7.609 -15.251 1.00 90.06 104 TYR A O 1
ATOM 753 N N . ASP A 1 105 ? 8.652 -5.699 -16.296 1.00 90.25 105 ASP A N 1
ATOM 754 C CA . ASP A 1 105 ? 9.700 -4.865 -15.727 1.00 90.25 105 ASP A CA 1
ATOM 755 C C . ASP A 1 105 ? 9.243 -4.271 -14.387 1.00 90.25 105 ASP A C 1
ATOM 757 O O . ASP A 1 105 ? 8.710 -3.166 -14.299 1.00 90.25 105 ASP A O 1
ATOM 761 N N . SER A 1 106 ? 9.456 -5.005 -13.296 1.00 84.19 106 SER A N 1
ATOM 762 C CA . SER A 1 106 ? 9.082 -4.544 -11.952 1.00 84.19 106 SER A CA 1
ATOM 763 C C . SER A 1 106 ? 9.875 -3.324 -11.457 1.00 84.19 106 SER A C 1
ATOM 765 O O . SER A 1 106 ? 9.672 -2.912 -10.318 1.00 84.19 106 SER A O 1
ATOM 767 N N . ASN A 1 107 ? 10.783 -2.769 -12.264 1.00 85.69 107 ASN A N 1
ATOM 768 C CA . ASN A 1 107 ? 11.547 -1.564 -11.966 1.00 85.69 107 ASN A CA 1
ATOM 769 C C . ASN A 1 107 ? 11.607 -0.623 -13.187 1.00 85.69 107 ASN A C 1
ATOM 771 O O . ASN A 1 107 ? 12.595 0.080 -13.372 1.00 85.69 107 ASN A O 1
ATOM 775 N N . PHE A 1 108 ? 10.540 -0.586 -13.998 1.00 84.81 108 PHE A N 1
ATOM 776 C CA . PHE A 1 108 ? 10.451 0.183 -15.254 1.00 84.81 108 PHE A CA 1
ATOM 777 C C . PHE A 1 108 ? 10.752 1.686 -15.124 1.00 84.81 108 PHE A C 1
ATOM 779 O O . PHE A 1 108 ? 11.037 2.360 -16.111 1.00 84.81 108 PHE A O 1
ATOM 786 N N . LYS A 1 109 ? 10.674 2.228 -13.904 1.00 84.88 109 LYS A N 1
ATOM 787 C CA . LYS A 1 109 ? 11.031 3.617 -13.586 1.00 84.88 109 LYS A CA 1
ATOM 788 C C . LYS A 1 109 ? 12.549 3.856 -13.622 1.00 84.88 109 LYS A C 1
ATOM 790 O O . LYS A 1 109 ? 12.985 4.999 -13.709 1.00 84.88 109 LYS A O 1
ATOM 795 N N . ASN A 1 110 ? 13.355 2.793 -13.577 1.00 86.81 110 ASN A N 1
ATOM 796 C CA . ASN A 1 110 ? 14.801 2.833 -13.735 1.00 86.81 110 ASN A CA 1
ATOM 797 C C . ASN A 1 110 ? 15.189 2.453 -15.182 1.00 86.81 110 ASN A C 1
ATOM 799 O O . ASN A 1 110 ? 15.183 1.269 -15.519 1.00 86.81 110 ASN A O 1
ATOM 803 N N . PRO A 1 111 ? 15.607 3.415 -16.028 1.00 84.19 111 PRO A N 1
ATOM 804 C CA . PRO A 1 111 ? 15.941 3.152 -17.431 1.00 84.19 111 PRO A CA 1
ATOM 805 C C . PRO A 1 111 ? 17.173 2.252 -17.617 1.00 84.19 111 PRO A C 1
ATOM 807 O O . PRO A 1 111 ? 17.380 1.710 -18.698 1.00 84.19 111 PRO A O 1
ATOM 810 N N . SER A 1 112 ? 17.988 2.084 -16.572 1.00 87.31 112 SER A N 1
ATOM 811 C CA . SER A 1 112 ? 19.177 1.226 -16.570 1.00 87.31 112 SER A CA 1
ATOM 812 C C . SER A 1 112 ? 18.901 -0.166 -15.991 1.00 87.31 112 SER A C 1
ATOM 814 O O . SER A 1 112 ? 19.842 -0.896 -15.669 1.00 87.31 112 SER A O 1
ATOM 816 N N . PHE A 1 113 ? 17.634 -0.537 -15.777 1.00 85.69 113 PHE A N 1
ATOM 817 C CA . PHE A 1 113 ? 17.295 -1.837 -15.216 1.00 85.69 113 PHE A CA 1
ATOM 818 C C . PHE A 1 113 ? 17.539 -2.963 -16.225 1.00 85.69 113 PHE A C 1
ATOM 820 O O . PHE A 1 113 ? 17.125 -2.901 -17.378 1.00 85.69 113 PHE A O 1
ATOM 827 N N . ASP A 1 114 ? 18.235 -4.000 -15.766 1.00 89.44 114 ASP A N 1
ATOM 828 C CA . ASP A 1 114 ? 18.644 -5.133 -16.592 1.00 89.44 114 ASP A CA 1
ATOM 829 C C . ASP A 1 114 ? 17.425 -5.959 -17.058 1.00 89.44 114 ASP A C 1
ATOM 831 O O . ASP A 1 114 ? 16.752 -6.564 -16.212 1.00 89.44 114 ASP A O 1
ATOM 835 N N . PRO A 1 115 ? 17.167 -6.075 -18.378 1.00 89.00 115 PRO A N 1
ATOM 836 C CA . PRO A 1 115 ? 16.068 -6.880 -18.914 1.00 89.00 115 PRO A CA 1
ATOM 837 C C . PRO A 1 115 ? 16.127 -8.365 -18.535 1.00 89.00 115 PRO A C 1
ATOM 839 O O . PRO A 1 115 ? 15.105 -9.057 -18.539 1.00 89.00 115 PRO A O 1
ATOM 842 N N . CYS A 1 116 ? 17.300 -8.883 -18.157 1.00 89.44 116 CYS A N 1
ATOM 843 C CA . CYS A 1 116 ? 17.442 -10.254 -17.664 1.00 89.44 116 CYS A CA 1
ATOM 844 C C . CYS A 1 116 ? 16.729 -10.467 -16.321 1.00 89.44 116 CYS A C 1
ATOM 846 O O . CYS A 1 116 ? 16.391 -11.602 -15.982 1.00 89.44 116 CYS A O 1
ATOM 848 N N . LYS A 1 117 ? 16.473 -9.388 -15.570 1.00 89.31 117 LYS A N 1
ATOM 849 C CA . LYS A 1 117 ? 15.760 -9.402 -14.286 1.00 89.31 117 LYS A CA 1
ATOM 850 C C . LYS A 1 117 ? 14.250 -9.232 -14.431 1.00 89.31 117 LYS A C 1
ATOM 852 O O . LYS A 1 117 ? 13.546 -9.314 -13.426 1.00 89.31 117 LYS A O 1
ATOM 857 N N . TRP A 1 118 ? 13.740 -9.012 -15.645 1.00 92.62 118 TRP A N 1
ATOM 858 C CA . TRP A 1 118 ? 12.301 -8.949 -15.875 1.00 92.62 118 TRP A CA 1
ATOM 859 C C . TRP A 1 118 ? 11.637 -10.276 -15.529 1.00 92.62 118 TRP A C 1
ATOM 861 O O . TRP A 1 118 ? 12.132 -11.364 -15.841 1.00 92.62 118 TRP A O 1
ATOM 871 N N . LEU A 1 119 ? 10.475 -10.178 -14.898 1.00 90.62 119 LEU A N 1
ATOM 872 C CA . LEU A 1 119 ? 9.757 -11.325 -14.376 1.00 90.62 119 LEU A CA 1
ATOM 873 C C . LEU A 1 119 ? 8.881 -11.936 -15.466 1.00 90.62 119 LEU A C 1
ATOM 875 O O . LEU A 1 119 ? 8.151 -11.243 -16.171 1.00 90.62 119 LEU A O 1
ATOM 879 N N . SER A 1 120 ? 8.891 -13.260 -15.575 1.00 92.06 120 SER A N 1
ATOM 880 C CA . SER A 1 120 ? 7.825 -13.978 -16.273 1.00 92.06 120 SER A CA 1
ATOM 881 C C . SER A 1 120 ? 6.497 -13.847 -15.518 1.00 92.06 120 SER A C 1
ATOM 883 O O . SER A 1 120 ? 6.469 -13.587 -14.313 1.00 92.06 120 SER A O 1
ATOM 885 N N . ALA A 1 121 ? 5.382 -14.121 -16.199 1.00 87.69 121 ALA A N 1
ATOM 886 C CA . ALA A 1 121 ? 4.066 -14.162 -15.558 1.00 87.69 121 ALA A CA 1
ATOM 887 C C . ALA A 1 121 ? 4.016 -15.119 -14.350 1.00 87.69 121 ALA A C 1
ATOM 889 O O . ALA A 1 121 ? 3.378 -14.811 -13.347 1.00 87.69 121 ALA A O 1
ATOM 890 N N . ALA A 1 122 ? 4.715 -16.258 -14.420 1.00 87.31 122 ALA A N 1
ATOM 891 C CA . ALA A 1 122 ? 4.772 -17.228 -13.328 1.00 87.31 122 ALA A CA 1
ATOM 892 C C . ALA A 1 122 ? 5.559 -16.699 -12.117 1.00 87.31 122 ALA A C 1
ATOM 894 O O . ALA A 1 122 ? 5.104 -16.842 -10.984 1.00 87.31 122 ALA A O 1
ATOM 895 N N . GLN A 1 123 ? 6.704 -16.049 -12.349 1.00 91.06 123 GLN A N 1
ATOM 896 C CA . GLN A 1 123 ? 7.499 -15.434 -11.280 1.00 91.06 123 GLN A CA 1
ATOM 897 C C . GLN A 1 123 ? 6.743 -14.282 -10.613 1.00 91.06 123 GLN A C 1
ATOM 899 O O . GLN A 1 123 ? 6.715 -14.195 -9.389 1.00 91.06 123 GLN A O 1
ATOM 904 N N . LEU A 1 124 ? 6.075 -13.441 -11.406 1.00 88.56 124 LEU A N 1
ATOM 905 C CA . LEU A 1 124 ? 5.256 -12.352 -10.884 1.00 88.56 124 LEU A CA 1
ATOM 906 C C . LEU A 1 124 ? 4.051 -12.880 -10.082 1.00 88.56 124 LEU A C 1
ATOM 908 O O . LEU A 1 124 ? 3.727 -12.354 -9.019 1.00 88.56 124 LEU A O 1
ATOM 912 N N . ALA A 1 125 ? 3.407 -13.954 -10.548 1.00 87.25 125 ALA A N 1
ATOM 913 C CA . ALA A 1 125 ? 2.336 -14.608 -9.801 1.00 87.25 125 ALA A CA 1
ATOM 914 C C . ALA A 1 125 ? 2.829 -15.162 -8.455 1.00 87.25 125 ALA A C 1
ATOM 916 O O . ALA A 1 125 ? 2.138 -15.011 -7.447 1.00 87.25 125 ALA A O 1
ATOM 917 N N . GLU A 1 126 ? 4.017 -15.773 -8.412 1.00 87.56 126 GLU A N 1
ATOM 918 C CA . GLU A 1 126 ? 4.590 -16.267 -7.157 1.00 87.56 126 GLU A CA 1
ATOM 919 C C . GLU A 1 126 ? 4.977 -15.126 -6.211 1.00 87.56 126 GLU A C 1
ATOM 921 O O . GLU A 1 126 ? 4.726 -15.216 -5.008 1.00 87.56 126 GLU A O 1
ATOM 926 N N . TYR A 1 127 ? 5.478 -14.010 -6.748 1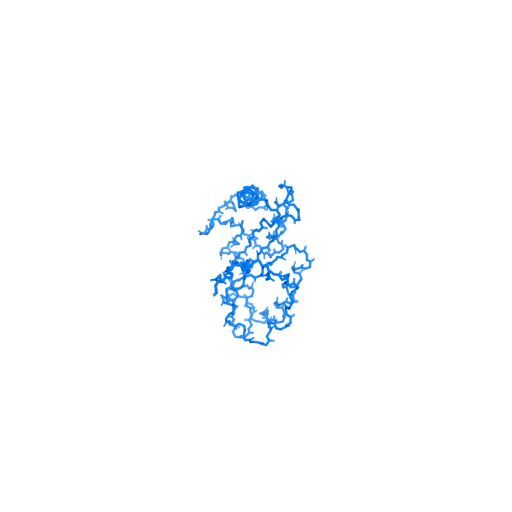.00 89.56 127 TYR A N 1
ATOM 927 C CA . TYR A 1 127 ? 5.711 -12.794 -5.974 1.00 89.56 127 TYR A CA 1
ATOM 928 C C . TYR A 1 127 ? 4.427 -12.321 -5.272 1.00 89.56 127 TYR A C 1
ATOM 930 O O . TYR A 1 127 ? 4.408 -12.193 -4.047 1.00 89.56 127 TYR A O 1
ATOM 938 N N . TYR A 1 128 ? 3.308 -12.178 -5.990 1.00 88.81 128 TYR A N 1
ATOM 939 C CA . TYR A 1 128 ? 2.035 -11.796 -5.362 1.00 88.81 128 TYR A CA 1
ATOM 940 C C . TYR A 1 128 ? 1.478 -12.856 -4.406 1.00 88.81 128 TYR A C 1
ATOM 942 O O . TYR A 1 128 ? 0.896 -12.506 -3.377 1.00 88.81 128 TYR A O 1
ATOM 950 N N . ARG A 1 129 ? 1.676 -14.151 -4.688 1.00 86.62 129 ARG A N 1
ATOM 951 C CA . ARG A 1 129 ? 1.332 -15.228 -3.742 1.00 86.62 129 ARG A CA 1
ATOM 952 C C . ARG A 1 129 ? 2.122 -15.111 -2.444 1.00 86.62 129 ARG A C 1
ATOM 954 O O . ARG A 1 129 ? 1.569 -15.400 -1.386 1.00 86.62 129 ARG A O 1
ATOM 961 N N . SER A 1 130 ? 3.381 -14.684 -2.503 1.00 91.19 130 SER A N 1
ATOM 962 C CA . SER A 1 130 ? 4.185 -14.449 -1.303 1.00 91.19 130 SER A CA 1
ATOM 963 C C . SER A 1 130 ? 3.604 -13.315 -0.448 1.00 91.19 130 SER A C 1
ATOM 965 O O . SER A 1 130 ? 3.484 -13.479 0.763 1.00 91.19 130 SER A O 1
ATOM 967 N N . LEU A 1 131 ? 3.115 -12.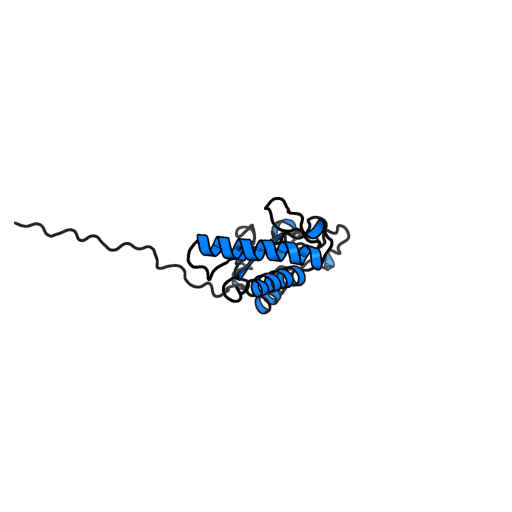237 -1.072 1.00 90.69 131 LEU A N 1
ATOM 968 C CA . LEU A 1 131 ? 2.438 -11.140 -0.372 1.00 90.69 131 LEU A CA 1
ATOM 969 C C . LEU A 1 131 ? 1.099 -11.586 0.237 1.00 90.69 131 LEU A C 1
ATOM 971 O O . LEU A 1 131 ? 0.804 -11.260 1.383 1.00 90.69 131 LEU A O 1
ATOM 975 N N . LEU A 1 132 ? 0.317 -12.398 -0.483 1.00 87.81 132 LEU A N 1
ATOM 976 C CA . LEU A 1 132 ? -0.944 -12.974 0.012 1.00 87.81 132 LEU A CA 1
ATOM 977 C C . LEU A 1 132 ? -0.769 -13.842 1.265 1.00 87.81 132 LEU A C 1
ATOM 979 O O . LEU A 1 132 ? -1.686 -13.933 2.074 1.00 87.81 132 LEU A O 1
ATOM 983 N N . LYS A 1 133 ? 0.387 -14.499 1.419 1.00 89.31 133 LYS A N 1
ATOM 984 C CA . LYS A 1 133 ? 0.697 -15.310 2.606 1.00 89.31 133 LYS A CA 1
ATOM 985 C C . LYS A 1 133 ? 1.025 -14.452 3.830 1.00 89.31 133 LYS A C 1
ATOM 987 O O . LYS A 1 133 ? 0.815 -14.914 4.946 1.00 89.31 133 LYS A O 1
ATOM 992 N N . LYS A 1 134 ? 1.554 -13.243 3.624 1.00 90.31 134 LYS A N 1
ATOM 993 C CA . LYS A 1 134 ? 2.006 -12.343 4.695 1.00 90.31 134 LYS A CA 1
ATOM 994 C C . LYS A 1 134 ? 0.935 -11.343 5.138 1.00 90.31 134 LYS A C 1
ATOM 996 O O . LYS A 1 134 ? 0.868 -11.014 6.316 1.00 90.31 134 LYS A O 1
ATOM 1001 N N . TYR A 1 135 ? 0.096 -10.872 4.213 1.00 88.69 135 TYR A N 1
ATOM 1002 C CA . TYR A 1 135 ? -0.798 -9.731 4.435 1.00 88.69 135 TYR A CA 1
ATOM 1003 C C . TYR A 1 135 ? -2.274 -10.068 4.177 1.00 88.69 135 TYR A C 1
ATOM 1005 O O . TYR A 1 135 ? -2.577 -10.901 3.320 1.00 88.69 135 TYR A O 1
ATOM 1013 N N . PRO A 1 136 ? -3.231 -9.385 4.844 1.00 83.06 136 PRO A N 1
ATOM 1014 C CA . PRO A 1 136 ? -4.667 -9.617 4.669 1.00 83.06 136 PRO A CA 1
ATOM 1015 C C . PRO A 1 136 ? -5.209 -8.975 3.374 1.00 83.06 136 PRO A C 1
ATOM 1017 O O . PRO A 1 136 ? -6.082 -8.098 3.406 1.00 83.06 136 PRO A O 1
ATOM 1020 N N . LEU A 1 137 ? -4.687 -9.402 2.223 1.00 84.12 137 LEU A N 1
ATOM 1021 C CA . LEU A 1 137 ? -5.077 -8.899 0.906 1.00 84.12 137 LEU A CA 1
ATOM 1022 C C . LEU A 1 137 ? -6.392 -9.548 0.439 1.00 84.12 137 LEU A C 1
ATOM 1024 O O . LEU A 1 137 ? -6.553 -10.763 0.540 1.00 84.12 137 LEU A O 1
ATOM 1028 N N . ILE A 1 138 ? -7.328 -8.760 -0.102 1.00 75.75 138 ILE A N 1
ATOM 1029 C CA . ILE A 1 138 ? -8.615 -9.274 -0.631 1.00 75.75 138 ILE A CA 1
ATOM 1030 C C . ILE A 1 138 ? -8.874 -8.964 -2.102 1.00 75.75 138 ILE A C 1
ATOM 1032 O O . ILE A 1 138 ? -9.783 -9.539 -2.695 1.00 75.75 138 ILE A O 1
ATOM 1036 N N . SER A 1 139 ? -8.116 -8.045 -2.694 1.00 66.31 139 SER A N 1
ATOM 1037 C CA . SER A 1 139 ? -8.323 -7.631 -4.077 1.00 66.31 139 SER A CA 1
ATOM 1038 C C . SER A 1 139 ? -6.993 -7.302 -4.729 1.00 66.31 139 SER A C 1
ATOM 1040 O O . SER A 1 139 ? -6.317 -6.361 -4.324 1.00 66.31 139 SER A O 1
ATOM 1042 N N . PHE A 1 140 ? -6.665 -8.040 -5.784 1.00 59.25 140 PHE A N 1
ATOM 1043 C CA . PHE A 1 140 ? -5.693 -7.617 -6.783 1.00 59.25 140 PHE A CA 1
ATOM 1044 C C . PHE A 1 140 ? -6.477 -7.038 -7.945 1.00 59.25 140 PHE A C 1
ATOM 1046 O O . PHE A 1 140 ? -7.028 -7.781 -8.761 1.00 59.25 140 PHE A O 1
ATOM 1053 N N . LYS A 1 141 ? -6.589 -5.712 -7.993 1.00 54.50 141 LYS A N 1
ATOM 1054 C CA . LYS A 1 141 ? -7.167 -5.067 -9.161 1.00 54.50 141 LYS A CA 1
ATOM 1055 C C . LYS A 1 141 ? -6.022 -4.863 -10.137 1.00 54.50 141 LYS A C 1
ATOM 1057 O O . LYS A 1 141 ? -5.103 -4.106 -9.892 1.00 54.50 141 LYS A O 1
ATOM 1062 N N . THR A 1 142 ? -6.035 -5.613 -11.220 1.00 51.12 142 THR A N 1
ATOM 1063 C CA . THR A 1 142 ? -5.239 -5.277 -12.390 1.00 51.12 142 THR A CA 1
ATOM 1064 C C . THR A 1 142 ? -6.184 -4.544 -13.317 1.00 51.12 142 THR A C 1
ATOM 1066 O O . THR A 1 142 ? -7.183 -5.111 -13.772 1.00 51.12 142 THR A O 1
ATOM 1069 N N . LEU A 1 143 ? -5.927 -3.263 -13.584 1.00 34.03 143 LEU A N 1
ATOM 1070 C CA . LEU A 1 143 ? -6.454 -2.680 -14.809 1.00 34.03 143 LEU A CA 1
ATOM 1071 C C . LEU A 1 143 ? -6.006 -3.629 -15.937 1.00 34.03 143 LEU A C 1
ATOM 1073 O O . LEU A 1 143 ? -4.810 -3.824 -16.128 1.00 34.03 143 LEU A O 1
ATOM 1077 N N . MET A 1 144 ? -6.973 -4.278 -16.596 1.00 32.88 144 MET A N 1
ATOM 1078 C CA . MET A 1 144 ? -6.845 -5.395 -17.553 1.00 32.88 144 MET A CA 1
ATOM 1079 C C . MET A 1 144 ? -7.063 -6.831 -17.027 1.00 32.88 144 MET A C 1
ATOM 1081 O O . MET A 1 144 ? -6.322 -7.755 -17.355 1.00 32.88 144 MET A O 1
ATOM 1085 N N . LEU A 1 145 ? -8.273 -7.085 -16.522 1.00 37.56 145 LEU A N 1
ATOM 1086 C CA . LEU A 1 145 ? -9.031 -8.326 -16.798 1.00 37.56 145 LEU A CA 1
ATOM 1087 C C . LEU A 1 145 ? -9.311 -8.559 -18.316 1.00 37.56 145 LEU A C 1
ATOM 1089 O O . LEU A 1 145 ? -10.237 -9.280 -18.675 1.00 37.56 145 LEU A O 1
ATOM 1093 N N . LYS A 1 146 ? -8.536 -7.945 -19.227 1.00 32.03 146 LYS A N 1
ATOM 1094 C CA . LYS A 1 146 ? -8.721 -8.010 -20.686 1.00 32.03 146 LYS A CA 1
ATOM 1095 C C . LYS A 1 146 ? -7.448 -8.295 -21.500 1.00 32.03 146 LYS A C 1
ATOM 1097 O O . LYS A 1 146 ? -7.566 -8.441 -22.711 1.00 32.03 146 LYS A O 1
ATOM 1102 N N . THR A 1 147 ? -6.275 -8.444 -20.872 1.00 32.56 147 THR A N 1
ATOM 1103 C CA . THR A 1 147 ? -5.010 -8.662 -21.617 1.00 32.56 147 THR A CA 1
ATOM 1104 C C . THR A 1 147 ? -4.231 -9.902 -21.175 1.00 32.56 147 THR A C 1
ATOM 1106 O O . THR A 1 147 ? -3.383 -10.387 -21.920 1.00 32.56 147 THR A O 1
ATOM 1109 N N . ILE A 1 148 ? -4.554 -10.509 -20.026 1.00 37.34 148 ILE A N 1
ATOM 1110 C CA . ILE A 1 148 ? -4.029 -11.842 -19.711 1.00 37.34 148 ILE A CA 1
ATOM 1111 C C . ILE A 1 148 ? -4.868 -12.848 -20.494 1.00 37.34 148 ILE A C 1
ATOM 1113 O O . ILE A 1 148 ? -5.978 -13.205 -20.096 1.00 37.34 148 ILE A O 1
ATOM 1117 N N . GLY A 1 149 ? -4.332 -13.267 -21.642 1.00 36.41 149 GLY A N 1
ATOM 1118 C CA . GLY A 1 149 ? -4.845 -14.390 -22.410 1.00 36.41 149 GLY A CA 1
ATOM 1119 C C . GLY A 1 149 ? -5.186 -15.559 -21.486 1.00 36.41 149 GLY A C 1
ATOM 1120 O O . GLY A 1 149 ? -4.474 -15.842 -20.521 1.00 36.41 149 GLY A O 1
ATOM 1121 N N . LEU A 1 150 ? -6.301 -16.208 -21.810 1.00 32.62 150 LEU A N 1
ATOM 1122 C CA . LEU A 1 150 ? -7.080 -17.204 -21.064 1.00 32.62 150 LEU A CA 1
ATOM 1123 C C . LEU A 1 150 ? -6.309 -18.395 -20.433 1.00 32.62 150 LEU A C 1
ATOM 1125 O O . LEU A 1 150 ? -6.928 -19.273 -19.847 1.00 32.62 150 LEU A O 1
ATOM 1129 N N . HIS A 1 151 ? -4.980 -18.449 -20.525 1.00 36.03 151 HIS A N 1
ATOM 1130 C CA . HIS A 1 151 ? -4.144 -19.566 -20.085 1.00 36.03 151 HIS A CA 1
ATOM 1131 C C . HIS A 1 151 ? -3.433 -19.342 -18.737 1.00 36.03 151 HIS A C 1
ATOM 1133 O O . HIS A 1 151 ? -3.151 -20.314 -18.043 1.00 36.03 151 HIS A O 1
ATOM 1139 N N . GLY A 1 152 ? -3.183 -18.097 -18.308 1.00 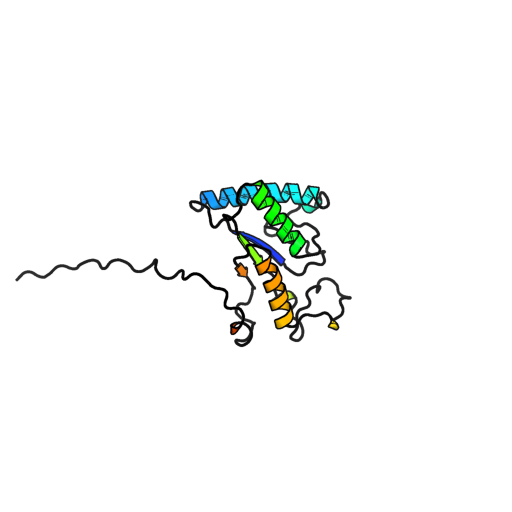36.53 152 GLY A N 1
ATOM 1140 C CA . GLY A 1 152 ? -2.487 -17.832 -17.033 1.00 36.53 152 GLY A CA 1
ATOM 1141 C C . GLY A 1 152 ? -3.396 -17.823 -15.795 1.00 36.53 152 GLY A C 1
ATOM 1142 O O . GLY A 1 152 ? -2.980 -18.199 -14.699 1.00 36.53 152 GLY A O 1
ATOM 1143 N N . LEU A 1 153 ? -4.660 -17.418 -15.960 1.00 38.44 153 LEU A N 1
ATOM 1144 C CA . LEU A 1 153 ? -5.567 -17.158 -14.835 1.00 38.44 153 LEU A CA 1
ATOM 1145 C C . LEU A 1 153 ? -6.174 -18.418 -14.200 1.00 38.44 153 LEU A C 1
ATOM 1147 O O . LEU A 1 153 ? -6.625 -18.362 -13.056 1.00 38.44 153 LEU A O 1
ATOM 1151 N N . LEU A 1 154 ? -6.159 -19.564 -14.891 1.00 31.89 154 LEU A N 1
ATOM 1152 C CA . LEU A 1 154 ? -6.727 -20.806 -14.353 1.00 31.89 154 LEU A CA 1
ATOM 1153 C C . LEU A 1 154 ? -5.972 -21.303 -13.098 1.00 31.89 154 LEU A C 1
ATOM 1155 O O . LEU A 1 154 ? -6.526 -22.062 -12.307 1.00 31.89 154 LEU A O 1
ATOM 1159 N N . SER A 1 155 ? -4.737 -20.830 -12.872 1.00 37.81 155 SER A N 1
ATOM 1160 C CA . SER A 1 155 ? -3.874 -21.210 -11.739 1.00 37.81 155 SER A CA 1
ATOM 1161 C C . SER A 1 155 ? -3.992 -20.292 -10.502 1.00 37.81 155 SER A C 1
ATOM 1163 O O . SER A 1 155 ? -3.379 -20.553 -9.466 1.00 37.81 155 SER A O 1
ATOM 1165 N N . LEU A 1 156 ? -4.777 -19.210 -10.571 1.00 41.38 156 LEU A N 1
ATOM 1166 C CA . LEU A 1 156 ? -4.933 -18.215 -9.492 1.00 41.38 156 LEU A CA 1
ATOM 1167 C C . LEU A 1 156 ? -6.347 -18.208 -8.894 1.00 41.38 156 LEU A C 1
ATOM 1169 O O . LEU A 1 156 ? -6.847 -17.177 -8.450 1.00 41.38 156 LEU A O 1
ATOM 1173 N N . ARG A 1 157 ? -6.994 -19.380 -8.857 1.00 32.09 157 ARG A N 1
ATOM 1174 C CA . ARG A 1 157 ? -8.307 -19.588 -8.232 1.00 32.09 157 ARG A CA 1
ATOM 1175 C C . ARG A 1 157 ? -8.208 -19.385 -6.711 1.00 32.09 157 ARG A C 1
ATOM 1177 O O . ARG A 1 157 ? -8.115 -20.337 -5.944 1.00 32.09 157 ARG A O 1
ATOM 1184 N N . LEU A 1 158 ? -8.199 -18.127 -6.277 1.00 38.66 158 LEU A N 1
ATOM 1185 C CA . LEU A 1 158 ? -8.462 -17.745 -4.894 1.00 38.66 158 LEU A CA 1
ATOM 1186 C C . LEU A 1 158 ? -9.877 -18.225 -4.526 1.00 38.66 158 LEU A C 1
ATOM 1188 O O . LEU A 1 158 ? -10.764 -18.205 -5.389 1.00 38.66 158 LEU A O 1
ATOM 1192 N N . PRO A 1 159 ? -10.127 -18.642 -3.274 1.00 28.70 159 PRO A N 1
ATOM 1193 C CA . PRO A 1 159 ? -11.466 -18.980 -2.818 1.00 28.70 159 PRO A CA 1
ATOM 1194 C C . PRO A 1 159 ? -12.287 -17.688 -2.703 1.00 28.70 159 PRO A C 1
ATOM 1196 O O . PRO A 1 159 ? -12.416 -17.094 -1.637 1.00 28.70 159 PRO A O 1
ATOM 1199 N N . MET A 1 160 ? -12.824 -17.216 -3.829 1.00 35.53 160 MET A N 1
ATOM 1200 C CA . MET A 1 160 ? -13.840 -16.172 -3.847 1.00 35.53 160 MET A CA 1
ATOM 1201 C C . MET A 1 160 ? -15.112 -16.745 -3.222 1.00 35.53 160 MET A C 1
ATOM 1203 O O . MET A 1 160 ? -15.765 -17.626 -3.785 1.00 35.53 160 MET A O 1
ATOM 1207 N N . PHE A 1 161 ? -15.448 -16.233 -2.041 1.00 32.59 161 PHE A N 1
ATOM 1208 C CA . PHE A 1 161 ? -16.755 -16.386 -1.420 1.00 32.59 161 PHE A CA 1
ATOM 1209 C C . PHE A 1 161 ? -17.855 -16.049 -2.442 1.00 32.59 161 PHE A C 1
ATOM 1211 O O . PHE A 1 161 ? -17.831 -14.992 -3.075 1.00 32.59 161 PHE A O 1
ATOM 1218 N N . ARG A 1 162 ? -18.821 -16.961 -2.607 1.00 29.67 162 ARG A N 1
ATOM 1219 C CA . ARG A 1 162 ? -20.039 -16.760 -3.404 1.00 29.67 162 ARG A CA 1
ATOM 1220 C C . ARG A 1 162 ? -20.821 -15.572 -2.836 1.00 29.67 162 ARG A C 1
ATOM 1222 O O . ARG A 1 162 ? -21.538 -15.724 -1.854 1.00 29.67 162 ARG A O 1
ATOM 1229 N N . LEU A 1 163 ? -20.748 -14.421 -3.497 1.00 29.95 163 LEU A N 1
ATOM 1230 C CA . LEU A 1 163 ? -21.784 -13.391 -3.423 1.00 29.95 163 LEU A CA 1
ATOM 1231 C C . LEU A 1 163 ? -22.719 -13.551 -4.632 1.00 29.95 163 LEU A C 1
ATOM 1233 O O . LEU A 1 163 ? -22.753 -12.744 -5.552 1.00 29.95 163 LEU A O 1
ATOM 1237 N N . SER A 1 164 ? -23.468 -14.649 -4.657 1.00 32.69 164 SER A N 1
ATOM 1238 C CA . SER A 1 164 ? -24.698 -14.732 -5.439 1.00 32.69 164 SER A CA 1
ATOM 1239 C C . SER A 1 164 ? -25.702 -15.515 -4.613 1.00 32.69 164 SER A C 1
ATOM 1241 O O . SER A 1 164 ? -25.587 -16.727 -4.496 1.00 32.69 164 SER A O 1
ATOM 1243 N N . GLN A 1 165 ? -26.578 -14.777 -3.929 1.00 30.56 165 GLN A N 1
ATOM 1244 C CA . GLN A 1 165 ? -27.932 -15.124 -3.461 1.00 30.56 165 GLN A CA 1
ATOM 1245 C C . GLN A 1 165 ? -28.413 -13.955 -2.584 1.00 30.56 165 GLN A C 1
ATOM 1247 O O . GLN A 1 165 ? -28.605 -14.080 -1.383 1.00 30.56 165 GLN A O 1
ATOM 1252 N N . MET A 1 166 ? -28.533 -12.768 -3.182 1.00 33.84 166 MET A N 1
ATOM 1253 C CA . MET A 1 166 ? -29.247 -11.635 -2.580 1.00 33.84 166 MET A CA 1
ATOM 1254 C C . MET A 1 166 ? -29.819 -10.729 -3.676 1.00 33.84 166 MET A C 1
ATOM 1256 O O . MET A 1 166 ? -29.662 -9.522 -3.642 1.00 33.84 166 MET A O 1
ATOM 1260 N N . THR A 1 167 ? -30.477 -11.330 -4.669 1.00 40.66 167 THR A N 1
ATOM 1261 C CA . THR A 1 167 ? -31.481 -10.676 -5.527 1.00 40.66 167 THR A CA 1
ATOM 1262 C C . THR A 1 167 ? -32.288 -11.748 -6.267 1.00 40.66 167 THR A C 1
ATOM 1264 O O . THR A 1 167 ? -32.087 -12.018 -7.445 1.00 40.66 167 THR A O 1
ATOM 1267 N N . SER A 1 168 ? -33.264 -12.357 -5.598 1.00 34.25 168 SER A N 1
ATOM 1268 C CA . SER A 1 168 ? -34.479 -12.764 -6.309 1.00 34.25 168 SER A CA 1
ATOM 1269 C C . SER A 1 168 ? -35.669 -12.520 -5.393 1.00 34.25 168 SER A C 1
ATOM 1271 O O . SER A 1 168 ? -35.686 -12.937 -4.237 1.00 34.25 168 SER A O 1
ATOM 1273 N N . ARG A 1 169 ? -36.574 -11.686 -5.895 1.00 36.00 169 ARG A N 1
ATOM 1274 C CA . ARG A 1 169 ? -37.767 -11.180 -5.228 1.00 36.00 169 ARG A CA 1
ATOM 1275 C C . ARG A 1 169 ? -38.729 -12.330 -4.929 1.00 36.00 169 ARG A C 1
ATOM 1277 O O . ARG A 1 169 ? -38.863 -13.247 -5.734 1.00 36.00 169 ARG A O 1
ATOM 1284 N N . ALA A 1 170 ? -39.430 -12.221 -3.804 1.00 35.88 170 ALA A N 1
ATOM 1285 C CA . ALA A 1 170 ? -40.609 -13.023 -3.504 1.00 35.88 170 ALA A CA 1
ATOM 1286 C C . ALA A 1 170 ? -41.658 -12.887 -4.632 1.00 35.88 170 ALA A C 1
ATOM 1288 O O . ALA A 1 170 ? -41.875 -11.768 -5.112 1.00 35.88 170 ALA A O 1
ATOM 1289 N N . PRO A 1 171 ? -42.315 -13.977 -5.067 1.00 37.25 171 PRO A N 1
ATOM 1290 C CA . PRO A 1 171 ? -43.427 -13.887 -6.000 1.00 37.25 171 PRO A CA 1
ATOM 1291 C C . PRO A 1 171 ? -44.647 -13.284 -5.292 1.00 37.25 171 PRO A C 1
ATOM 1293 O O . PRO A 1 171 ? -45.078 -13.751 -4.239 1.00 37.25 171 PRO A O 1
ATOM 1296 N N . ILE A 1 172 ? -45.191 -12.225 -5.886 1.00 42.03 172 ILE A N 1
ATOM 1297 C CA . ILE A 1 172 ? -46.483 -11.644 -5.522 1.00 42.03 172 ILE A CA 1
ATOM 1298 C C . ILE A 1 172 ? -47.553 -12.645 -5.968 1.00 42.03 172 ILE A C 1
ATOM 1300 O O . ILE A 1 172 ? -47.638 -12.976 -7.150 1.00 42.03 172 ILE A O 1
ATOM 1304 N N . GLY A 1 173 ? -48.334 -13.154 -5.015 1.00 37.88 173 GLY A N 1
ATOM 1305 C CA . GLY A 1 173 ? -49.476 -14.020 -5.284 1.00 37.88 173 GLY A CA 1
ATOM 1306 C C . GLY A 1 173 ? -50.566 -13.257 -6.033 1.00 37.88 173 GLY A C 1
ATOM 1307 O O . GLY A 1 173 ? -51.041 -12.225 -5.563 1.00 37.88 173 GLY A O 1
ATOM 1308 N N . LEU A 1 174 ? -50.960 -13.772 -7.195 1.00 39.31 174 LEU A N 1
ATOM 1309 C CA . LEU A 1 174 ? -52.174 -13.373 -7.899 1.00 39.31 174 LEU A CA 1
ATOM 1310 C C . LEU A 1 174 ? -53.271 -14.378 -7.548 1.00 39.31 174 LEU A C 1
ATOM 1312 O O . LEU A 1 174 ? -53.092 -15.585 -7.705 1.00 39.31 174 LEU A O 1
ATOM 1316 N N . GLY A 1 175 ? -54.361 -13.850 -6.994 1.00 35.41 175 GLY A N 1
ATOM 1317 C CA . GLY A 1 175 ? -55.514 -14.601 -6.520 1.00 35.41 175 GLY A CA 1
ATOM 1318 C C . GLY A 1 175 ? -56.315 -15.279 -7.631 1.00 35.41 175 GLY A C 1
ATOM 1319 O O . GLY A 1 175 ? -56.270 -14.897 -8.799 1.00 35.41 175 GLY A O 1
ATOM 1320 N N . SER A 1 176 ? -57.059 -16.298 -7.213 1.00 43.16 176 SER A N 1
ATOM 1321 C CA . SER A 1 176 ? -58.037 -17.047 -7.998 1.00 43.16 176 SER A CA 1
ATOM 1322 C C . SER A 1 176 ? -59.135 -16.144 -8.577 1.00 43.16 176 SER A C 1
ATOM 1324 O O . SER A 1 176 ? -59.565 -15.216 -7.887 1.00 43.16 176 SER A O 1
ATOM 1326 N N . PRO A 1 177 ? -59.689 -16.446 -9.765 1.00 52.69 177 PRO A N 1
ATOM 1327 C CA . PRO A 1 177 ? -60.992 -15.933 -10.138 1.00 52.69 177 PRO A CA 1
ATOM 1328 C C . PRO A 1 177 ? -62.098 -16.769 -9.485 1.00 52.69 177 PRO A C 1
ATOM 1330 O O . PRO A 1 177 ? -62.047 -17.998 -9.430 1.00 52.69 177 PRO A O 1
ATOM 1333 N N . VAL A 1 178 ? -63.081 -16.044 -8.969 1.00 46.16 178 VAL A N 1
ATOM 1334 C CA . VAL A 1 178 ? -64.397 -16.519 -8.547 1.00 46.16 178 VAL A CA 1
ATOM 1335 C C . VAL A 1 178 ? -65.304 -16.563 -9.788 1.00 46.16 178 VAL A C 1
ATOM 1337 O O . VAL A 1 178 ? -65.190 -15.673 -10.633 1.00 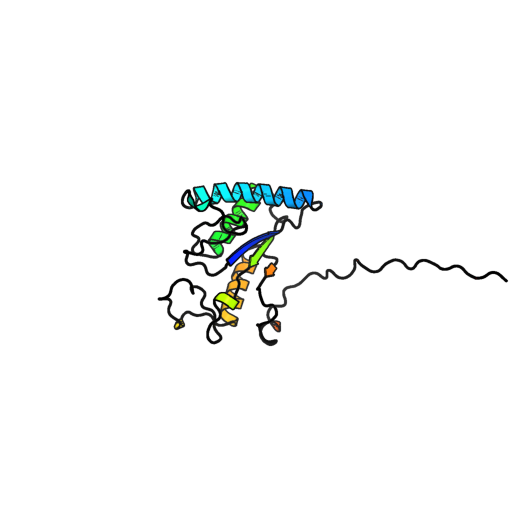46.16 178 VAL A O 1
ATOM 1340 N N . LEU A 1 179 ? -66.225 -17.539 -9.786 1.00 46.22 179 LEU A N 1
ATOM 1341 C CA . LEU A 1 179 ? -67.270 -17.910 -10.764 1.00 46.22 179 LEU A CA 1
ATOM 1342 C C . LEU A 1 179 ? -66.855 -18.915 -11.846 1.00 46.22 179 LEU A C 1
ATOM 1344 O O . LEU A 1 179 ? -66.135 -18.541 -12.795 1.00 46.22 179 LEU A O 1
#

Organism: Saccharomyces paradoxus (NCBI:txid27291)

Sequence (179 aa):
MVVPNAGGSLAIQEFKIAPVGAQGFAGAMRMGSEIYHYLKVLAKEQYEASAGNVGDEGGIAPDIGSADDALDMIATAINACGYEGRVKIGIDSALAVFFNDGKYDSNFKNPSFDPCKWLSAAQLAEYYRSLLKKYPLISFKTLMLKTIGLHGLLSLRLPMFRLSQMTSRAPIGLGSPVL

pLDDT: mean 77.66, std 22.28, range [28.7, 98.0]

InterPro domains:
  IPR000941 Enolase [PTHR11902] (5-140)
  IPR020810 Enolase, C-terminal TIM barrel domain [PF00113] (6-140)
  IPR020810 Enolase, C-terminal TIM barrel domain [SM01192] (1-179)
  IPR036849 Enolase-like, C-terminal domain superfamily [G3DSA:3.20.20.120] (4-144)
  IPR036849 Enolase-like, C-terminal domain superfamily [SSF51604] (5-141)

Foldseek 3Di:
DEAEAPLAQAQFGDKDKFQQQADDDVRRVVLRVQLQVLLLVLLVVVAPVQQSDADPVRHRYHRDHDPCVVQVSSVVSCVVSVNPPRMAMETENQQVVQDDPQFGDRRVSDPPDDPVPTHHLVRVVVVVVVVVVVGRHDYYDHPDPPPPPPPSCVVVPDPPDDPPDDDDDDDDDDDDDDD

Radius of gyration: 20.87 Å; chains: 1; bounding box: 86×37×41 Å